Protein AF-A0A926YQR3-F1 (afdb_monomer)

Foldseek 3Di:
DDDDDDPDDDDDPPPPPPDDDQQFWKAFQDDDPVCCVVGRVAIWGFHDADPVQQWTWTHGPVRDDIDIDHVVRIDGDD

pLDDT: mean 83.52, std 16.5, range [45.94, 96.5]

Structure (mmCIF, N/CA/C/O backbone):
data_AF-A0A926YQR3-F1
#
_entry.id   AF-A0A926YQR3-F1
#
loop_
_atom_site.group_PDB
_atom_site.id
_atom_site.type_symbol
_atom_site.label_atom_id
_atom_site.label_alt_id
_atom_site.label_comp_id
_atom_site.label_asym_id
_atom_site.label_entity_id
_atom_site.label_seq_id
_atom_site.pdbx_PDB_ins_code
_atom_site.Cartn_x
_atom_site.Cartn_y
_atom_site.Cartn_z
_atom_site.occupancy
_atom_site.B_iso_or_equiv
_atom_site.auth_seq_id
_atom_site.auth_comp_id
_atom_site.auth_asym_id
_atom_site.auth_atom_id
_atom_site.pdbx_PDB_model_num
ATOM 1 N N . MET A 1 1 ? 58.747 -11.867 -11.482 1.00 47.00 1 MET A N 1
ATOM 2 C CA . MET A 1 1 ? 57.970 -11.753 -10.227 1.00 47.00 1 MET A CA 1
ATOM 3 C C . MET A 1 1 ? 56.774 -10.850 -10.501 1.00 47.00 1 MET A C 1
ATOM 5 O O . MET A 1 1 ? 56.971 -9.655 -10.659 1.00 47.00 1 MET A O 1
ATOM 9 N N . ALA A 1 2 ? 55.572 -11.408 -10.675 1.00 45.94 2 ALA A N 1
ATOM 10 C CA . ALA A 1 2 ? 54.369 -10.635 -10.995 1.00 45.94 2 ALA A CA 1
ATOM 11 C C . ALA A 1 2 ? 53.561 -10.371 -9.715 1.00 45.94 2 ALA A C 1
ATOM 13 O O . ALA A 1 2 ? 53.145 -11.310 -9.040 1.00 45.94 2 ALA A O 1
ATOM 14 N N . LYS A 1 3 ? 53.378 -9.094 -9.363 1.00 52.97 3 LYS A N 1
ATOM 15 C CA . LYS A 1 3 ? 52.522 -8.647 -8.257 1.00 52.97 3 LYS A CA 1
ATOM 16 C C . LYS A 1 3 ? 51.078 -8.608 -8.764 1.00 52.97 3 LYS A C 1
ATOM 18 O O . LYS A 1 3 ? 50.719 -7.720 -9.531 1.00 52.97 3 LYS A O 1
ATOM 23 N N . LEU A 1 4 ? 50.276 -9.591 -8.367 1.00 52.59 4 LEU A N 1
ATOM 24 C CA . LEU A 1 4 ? 48.825 -9.571 -8.542 1.00 52.59 4 LEU A CA 1
ATOM 25 C C . LEU A 1 4 ? 48.230 -8.610 -7.509 1.00 52.59 4 LEU A C 1
ATOM 27 O O . LEU A 1 4 ? 48.325 -8.846 -6.307 1.00 52.59 4 LEU A O 1
ATOM 31 N N . TYR A 1 5 ? 47.646 -7.513 -7.981 1.00 54.94 5 TYR A N 1
ATOM 32 C CA . TYR A 1 5 ? 46.830 -6.629 -7.159 1.00 54.94 5 TYR A CA 1
ATOM 33 C C . TYR A 1 5 ? 45.409 -7.195 -7.127 1.00 54.94 5 TYR A C 1
ATOM 35 O O . TYR A 1 5 ? 44.709 -7.179 -8.138 1.00 54.94 5 TYR A O 1
ATOM 43 N N . SER A 1 6 ? 44.991 -7.712 -5.973 1.00 55.59 6 SER A N 1
ATOM 44 C CA . SER A 1 6 ? 43.593 -8.051 -5.713 1.00 55.59 6 SER A CA 1
ATOM 45 C C . SER A 1 6 ? 42.788 -6.756 -5.655 1.00 55.59 6 SER A C 1
ATOM 47 O O . SER A 1 6 ? 42.895 -5.997 -4.693 1.00 55.59 6 SER A O 1
ATOM 49 N N . LEU A 1 7 ? 42.007 -6.474 -6.698 1.00 54.44 7 LEU A N 1
ATOM 50 C CA . LEU A 1 7 ? 41.039 -5.382 -6.688 1.00 54.44 7 LEU A CA 1
ATOM 51 C C . LEU A 1 7 ? 39.921 -5.747 -5.708 1.00 54.44 7 LEU A C 1
ATOM 53 O O . LEU A 1 7 ? 39.019 -6.521 -6.021 1.00 54.44 7 LEU A O 1
ATOM 57 N N . GLN A 1 8 ? 40.021 -5.218 -4.493 1.00 55.59 8 GLN A N 1
ATOM 58 C CA . GLN A 1 8 ? 38.989 -5.318 -3.474 1.00 55.59 8 GLN A CA 1
ATOM 59 C C . GLN A 1 8 ? 37.816 -4.433 -3.911 1.00 55.59 8 GLN A C 1
ATOM 61 O O . GLN A 1 8 ? 37.911 -3.207 -3.898 1.00 55.59 8 GLN A O 1
ATOM 66 N N . GLN A 1 9 ? 36.736 -5.056 -4.386 1.00 60.97 9 GLN A N 1
ATOM 67 C CA . GLN A 1 9 ? 35.511 -4.346 -4.750 1.00 60.97 9 GLN A CA 1
ATOM 68 C C . GLN A 1 9 ? 34.917 -3.689 -3.489 1.00 60.97 9 GLN A C 1
ATOM 70 O O . GLN A 1 9 ? 34.847 -4.349 -2.448 1.00 60.97 9 GLN A O 1
ATOM 75 N N . PRO A 1 10 ? 34.509 -2.407 -3.538 1.00 61.28 10 PRO A N 1
ATOM 76 C CA . PRO A 1 10 ? 33.852 -1.770 -2.405 1.00 61.28 10 PRO A CA 1
ATOM 77 C C . PRO A 1 10 ? 32.518 -2.478 -2.113 1.00 61.28 10 PRO A C 1
ATOM 79 O O . PRO A 1 10 ? 31.857 -2.934 -3.051 1.00 61.28 10 PRO A O 1
ATOM 82 N N . PRO A 1 11 ? 32.101 -2.586 -0.838 1.00 61.62 11 PRO A N 1
ATOM 83 C CA . PRO A 1 11 ? 30.821 -3.188 -0.498 1.00 61.62 11 PRO A CA 1
ATOM 84 C C . PRO A 1 11 ? 29.705 -2.375 -1.1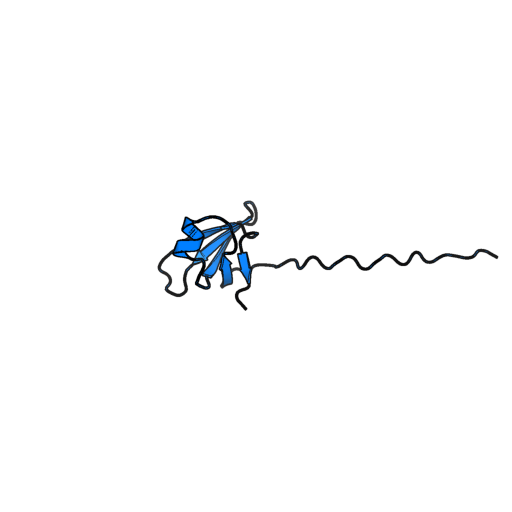56 1.00 61.62 11 PRO A C 1
ATOM 86 O O . PRO A 1 11 ? 29.557 -1.179 -0.905 1.00 61.62 11 PRO A O 1
ATOM 89 N N . VAL A 1 12 ? 28.939 -3.026 -2.031 1.00 64.12 12 VAL A N 1
ATOM 90 C CA . VAL A 1 12 ? 27.729 -2.448 -2.617 1.00 64.12 12 VAL A CA 1
ATOM 91 C C . VAL A 1 12 ? 26.795 -2.094 -1.455 1.00 64.12 12 VAL A C 1
ATOM 93 O O . VAL A 1 12 ? 26.549 -2.964 -0.613 1.00 64.12 12 VAL A O 1
ATOM 96 N N . PRO A 1 13 ? 26.287 -0.852 -1.345 1.00 52.81 13 PRO A N 1
ATOM 97 C CA . PRO A 1 13 ? 25.298 -0.541 -0.328 1.00 52.81 13 PRO A CA 1
ATOM 98 C C . PRO A 1 13 ? 24.090 -1.446 -0.565 1.00 52.81 13 PRO A C 1
ATOM 100 O O . PRO A 1 13 ? 23.501 -1.432 -1.645 1.00 52.81 13 PRO A O 1
ATOM 103 N N . LEU A 1 14 ? 23.759 -2.264 0.436 1.00 52.62 14 LEU A N 1
ATOM 104 C CA . LEU A 1 14 ? 22.556 -3.086 0.470 1.00 52.62 14 LEU A CA 1
ATOM 105 C C . LEU A 1 14 ? 21.355 -2.142 0.373 1.00 52.62 14 LEU A C 1
ATOM 107 O O . LEU A 1 14 ? 20.875 -1.629 1.383 1.00 52.62 14 LEU A O 1
ATOM 111 N N . GLN A 1 15 ? 20.895 -1.867 -0.848 1.00 47.62 15 GLN A N 1
ATOM 112 C CA . GLN A 1 15 ? 19.571 -1.315 -1.088 1.00 47.62 15 GLN A CA 1
ATOM 113 C C . GLN A 1 15 ? 18.616 -2.259 -0.368 1.00 47.62 15 GLN A C 1
ATOM 115 O O . GLN A 1 15 ? 18.463 -3.406 -0.780 1.00 47.62 15 GLN A O 1
ATOM 120 N N . GLN A 1 16 ? 18.049 -1.811 0.753 1.00 50.97 16 GLN A N 1
ATOM 121 C CA . GLN A 1 16 ? 17.030 -2.559 1.469 1.00 50.97 16 GLN A CA 1
ATOM 122 C C . GLN A 1 16 ? 15.860 -2.725 0.508 1.00 50.97 16 GLN A C 1
ATOM 124 O O . GLN A 1 16 ? 15.040 -1.825 0.337 1.00 50.97 16 GLN A O 1
ATOM 129 N N . SER A 1 17 ? 15.832 -3.861 -0.181 1.00 55.81 17 SER A N 1
ATOM 130 C CA . SER A 1 17 ? 14.694 -4.309 -0.956 1.00 55.81 17 SER A CA 1
ATOM 131 C C . SER A 1 17 ? 13.607 -4.607 0.066 1.00 55.81 17 SER A C 1
ATOM 133 O O . SER A 1 17 ? 13.544 -5.703 0.618 1.00 55.81 17 SER A O 1
ATOM 135 N N . VAL A 1 18 ? 12.824 -3.590 0.425 1.00 66.81 18 VAL A N 1
ATOM 136 C CA . VAL A 1 18 ? 11.667 -3.779 1.295 1.00 66.81 18 VAL A CA 1
ATOM 137 C C . VAL A 1 18 ? 10.682 -4.621 0.494 1.00 66.81 18 VAL A C 1
ATOM 139 O O . VAL A 1 18 ? 10.011 -4.131 -0.409 1.00 66.81 18 VAL A O 1
ATOM 142 N N . SER A 1 19 ? 10.684 -5.923 0.764 1.00 85.31 19 SER A N 1
ATOM 143 C CA . SER A 1 19 ? 9.755 -6.864 0.155 1.00 85.31 19 SER A CA 1
ATOM 144 C C . SER A 1 19 ? 8.442 -6.769 0.911 1.00 85.31 19 SER A C 1
ATOM 146 O O . SER A 1 19 ? 8.326 -7.322 1.999 1.00 85.31 19 SER A O 1
ATOM 148 N N . PHE A 1 20 ? 7.466 -6.072 0.340 1.00 91.88 20 PHE A N 1
ATOM 149 C CA . PHE A 1 20 ? 6.107 -6.054 0.869 1.00 91.88 20 PHE A CA 1
ATOM 150 C C . PHE A 1 20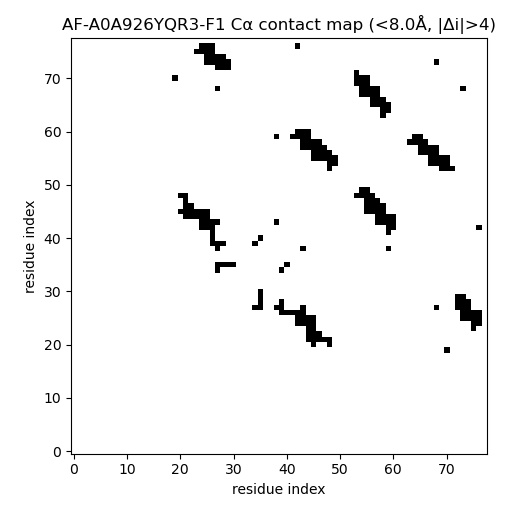 ? 5.380 -7.360 0.550 1.00 91.88 20 PHE A C 1
ATOM 152 O O . PHE A 1 20 ? 5.542 -7.930 -0.531 1.00 91.88 20 PHE A O 1
ATOM 159 N N . GLN A 1 21 ? 4.552 -7.824 1.475 1.00 93.69 21 GLN A N 1
ATOM 160 C CA . GLN A 1 21 ? 3.703 -8.995 1.312 1.00 93.69 21 GLN A CA 1
ATOM 161 C C . GLN A 1 21 ? 2.258 -8.680 1.694 1.00 93.69 21 GLN A C 1
ATOM 163 O O . GLN A 1 21 ? 1.954 -7.754 2.449 1.00 93.69 21 GLN A O 1
ATOM 168 N N . GLN A 1 22 ? 1.334 -9.476 1.158 1.00 93.62 22 GLN A N 1
ATOM 169 C CA . GLN A 1 22 ? -0.050 -9.428 1.603 1.00 93.62 22 GLN A CA 1
ATOM 170 C C . GLN A 1 22 ? -0.119 -9.795 3.090 1.00 93.62 22 GLN A C 1
ATOM 172 O O . GLN A 1 22 ? 0.404 -10.820 3.516 1.00 93.62 22 GLN A O 1
ATOM 177 N N . GLY A 1 23 ? -0.808 -8.968 3.868 1.00 93.25 23 GLY A N 1
ATOM 178 C CA . GLY A 1 23 ? -0.919 -9.099 5.313 1.00 93.25 23 GLY A CA 1
ATOM 179 C C . GLY A 1 23 ? 0.005 -8.174 6.099 1.00 93.25 23 GLY A C 1
ATOM 180 O O . GLY A 1 23 ? -0.281 -7.961 7.277 1.00 93.25 23 GLY A O 1
ATOM 181 N N . ASP A 1 24 ? 1.022 -7.586 5.463 1.00 94.38 24 ASP A N 1
ATOM 182 C CA . ASP A 1 24 ? 1.943 -6.661 6.123 1.00 94.38 24 ASP A CA 1
ATOM 183 C C . ASP A 1 24 ? 1.241 -5.381 6.570 1.00 94.38 24 ASP A C 1
ATOM 185 O O . ASP A 1 24 ? 0.342 -4.865 5.897 1.00 94.38 24 ASP A O 1
ATOM 189 N N . TRP A 1 25 ? 1.703 -4.845 7.697 1.00 94.62 25 TRP A N 1
ATOM 190 C CA . TRP A 1 25 ? 1.311 -3.528 8.177 1.00 94.62 25 TRP A CA 1
ATOM 191 C C . TRP A 1 25 ? 2.295 -2.473 7.679 1.00 94.62 25 TRP A C 1
ATOM 193 O O . TRP A 1 25 ? 3.510 -2.589 7.842 1.00 94.62 25 TRP A O 1
ATOM 203 N N . VAL A 1 26 ? 1.758 -1.415 7.085 1.00 94.94 26 VAL A N 1
ATOM 204 C CA . VAL A 1 26 ? 2.510 -0.351 6.424 1.00 94.94 26 VAL A CA 1
ATOM 205 C C . VAL A 1 26 ? 1.956 1.022 6.783 1.00 94.94 26 VAL A C 1
ATOM 207 O O . VAL A 1 26 ? 0.829 1.162 7.252 1.00 94.94 26 VAL A O 1
ATOM 210 N N . ARG A 1 27 ? 2.742 2.066 6.537 1.00 94.75 27 ARG A N 1
ATOM 211 C CA . ARG A 1 27 ? 2.313 3.464 6.600 1.00 94.75 27 ARG A CA 1
ATOM 212 C C . ARG A 1 27 ? 2.496 4.132 5.254 1.00 94.75 27 ARG A C 1
ATOM 214 O O . ARG A 1 27 ? 3.501 3.908 4.578 1.00 94.75 27 ARG A O 1
ATOM 221 N N . TYR A 1 28 ? 1.541 4.987 4.915 1.00 94.56 28 TYR A N 1
ATOM 222 C CA . TYR A 1 28 ? 1.653 5.872 3.767 1.00 94.56 28 TYR A CA 1
ATOM 223 C C . TYR A 1 28 ? 2.699 6.962 4.038 1.00 94.56 28 TYR A C 1
ATOM 225 O O . TYR A 1 28 ? 2.665 7.613 5.081 1.00 94.56 28 TYR A O 1
ATOM 233 N N . ILE A 1 29 ? 3.629 7.144 3.102 1.00 94.19 29 ILE A N 1
ATOM 234 C CA . ILE A 1 29 ? 4.684 8.173 3.135 1.00 94.19 29 ILE A CA 1
ATOM 235 C C . ILE A 1 29 ? 4.715 9.022 1.854 1.00 94.19 29 ILE A C 1
ATOM 237 O O . ILE A 1 29 ? 5.663 9.777 1.626 1.00 94.19 29 ILE A O 1
ATOM 241 N N . GLY A 1 30 ? 3.718 8.867 0.981 1.00 93.69 30 GLY A N 1
ATOM 242 C CA . GLY A 1 30 ? 3.629 9.618 -0.265 1.00 93.69 30 GLY A CA 1
ATOM 243 C C . GLY A 1 30 ? 3.183 11.068 -0.062 1.00 93.69 30 GLY A C 1
ATOM 244 O O . GLY A 1 30 ? 2.981 11.549 1.051 1.00 93.69 30 GLY A O 1
ATOM 245 N N . ARG A 1 31 ? 3.050 11.799 -1.173 1.00 94.69 31 ARG A N 1
ATOM 246 C CA . ARG A 1 31 ? 2.764 13.248 -1.158 1.00 94.69 31 ARG A CA 1
ATOM 247 C C . ARG A 1 31 ? 1.310 13.598 -1.465 1.00 94.69 31 ARG A C 1
ATOM 249 O O . ARG A 1 31 ? 0.983 14.780 -1.530 1.00 94.69 31 ARG A O 1
ATOM 256 N N . ASN A 1 32 ? 0.441 12.611 -1.691 1.00 95.31 32 ASN A N 1
ATOM 257 C CA . ASN A 1 32 ? 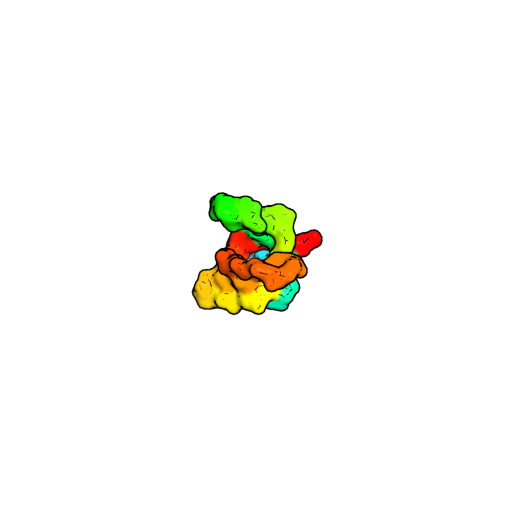-0.958 12.879 -2.004 1.00 95.31 32 ASN A CA 1
ATOM 258 C C . ASN A 1 32 ? -1.669 13.438 -0.754 1.00 95.31 32 ASN A C 1
ATOM 260 O O . ASN A 1 32 ? -1.803 12.713 0.235 1.00 95.31 32 ASN A O 1
ATOM 264 N N . PRO A 1 33 ? -2.161 14.692 -0.782 1.00 93.81 33 PRO A N 1
ATOM 265 C CA . PRO A 1 33 ? -2.708 15.345 0.404 1.00 93.81 33 PRO A CA 1
ATOM 266 C C . PRO A 1 33 ? -3.981 14.665 0.913 1.00 93.81 33 PRO A C 1
ATOM 268 O O . PRO A 1 33 ? -4.183 14.588 2.121 1.00 93.81 33 PRO A O 1
ATOM 271 N N . LYS A 1 34 ? -4.808 14.112 0.015 1.00 93.25 34 LYS A N 1
ATOM 272 C CA . LYS A 1 34 ? -6.041 13.415 0.396 1.00 93.25 34 LYS A CA 1
ATOM 273 C C . LYS A 1 34 ? -5.732 12.099 1.107 1.00 93.25 34 LYS A C 1
ATOM 275 O O . LYS A 1 34 ? -6.294 11.826 2.160 1.00 93.25 34 LYS A O 1
ATOM 280 N N . ILE A 1 35 ? -4.793 11.316 0.572 1.00 93.12 35 ILE A N 1
ATOM 281 C CA . I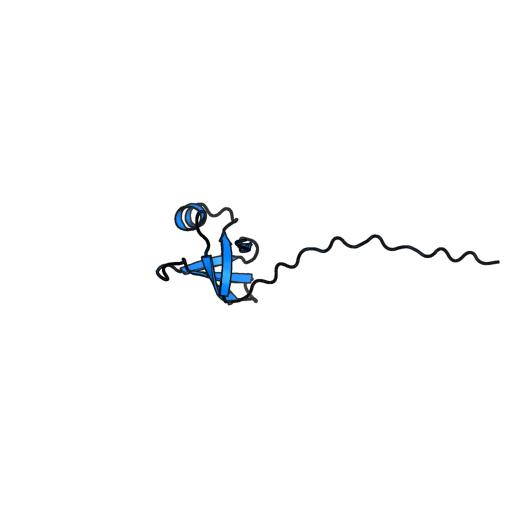LE A 1 35 ? -4.383 10.051 1.199 1.00 93.12 35 ILE A CA 1
ATOM 282 C C . ILE A 1 35 ? -3.681 10.323 2.534 1.00 93.12 35 ILE A C 1
ATOM 284 O O . ILE A 1 35 ? -3.955 9.643 3.517 1.00 93.12 35 ILE A O 1
ATOM 288 N N . GLN A 1 36 ? -2.831 11.349 2.605 1.00 93.56 36 GLN A N 1
ATOM 289 C CA . GLN A 1 36 ? -2.177 11.741 3.853 1.00 93.56 36 GLN A CA 1
ATOM 290 C C . GLN A 1 36 ? -3.192 12.163 4.925 1.00 93.56 36 GLN A C 1
ATOM 292 O O . GLN A 1 36 ? -3.059 11.762 6.079 1.00 93.56 36 GLN A O 1
ATOM 297 N N . GLN A 1 37 ? -4.212 12.939 4.550 1.00 93.31 37 GLN A N 1
ATOM 298 C CA . GLN A 1 37 ? -5.272 13.372 5.459 1.00 93.31 37 GLN A CA 1
ATOM 299 C C . GLN A 1 37 ? -6.122 12.195 5.961 1.00 93.31 37 GLN A C 1
ATOM 301 O O . GLN A 1 37 ? -6.410 12.121 7.154 1.00 93.31 37 GLN A O 1
ATOM 306 N N . ASP A 1 38 ? -6.498 11.275 5.071 1.00 90.88 38 ASP A N 1
ATOM 307 C CA . ASP A 1 38 ? -7.396 10.162 5.399 1.00 90.88 38 ASP A CA 1
ATOM 308 C C . ASP A 1 38 ? -6.670 8.972 6.067 1.00 90.88 38 ASP A C 1
ATOM 310 O O . ASP A 1 38 ? -7.262 8.248 6.872 1.00 90.88 38 ASP A O 1
ATOM 314 N N . TYR A 1 39 ? -5.388 8.747 5.748 1.00 92.31 39 TYR A N 1
ATOM 315 C CA . TYR A 1 39 ? -4.651 7.522 6.097 1.00 92.31 39 TYR A CA 1
ATOM 316 C C . TYR A 1 39 ? -3.256 7.743 6.701 1.00 92.31 39 TYR A C 1
ATOM 31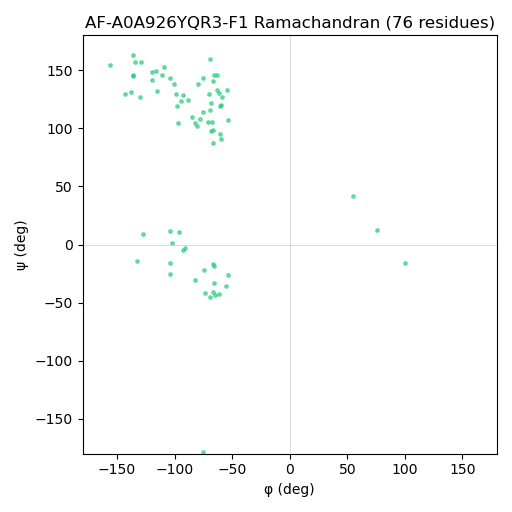8 O O . TYR A 1 39 ? -2.703 6.813 7.282 1.00 92.31 39 TYR A O 1
ATOM 326 N N . GLY A 1 40 ? -2.671 8.940 6.612 1.00 88.19 40 GLY A N 1
ATOM 327 C CA . GLY A 1 40 ? -1.264 9.180 6.967 1.00 88.19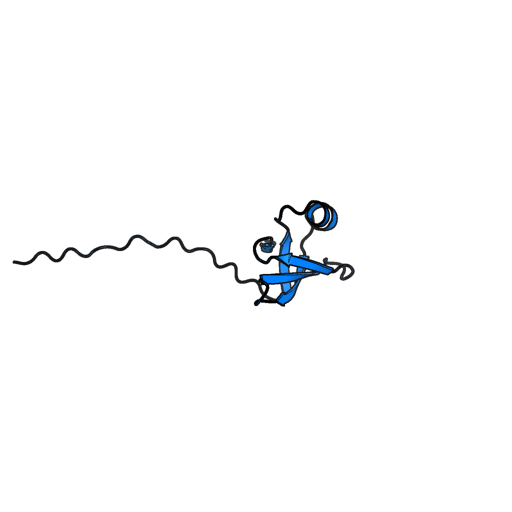 40 GLY A CA 1
ATOM 328 C C . GLY A 1 40 ? -0.904 8.996 8.449 1.00 88.19 40 GLY A C 1
ATOM 329 O O . GLY A 1 40 ? 0.267 8.814 8.773 1.00 88.19 40 GLY A O 1
ATOM 330 N N . ASN A 1 41 ? -1.898 9.005 9.343 1.00 89.12 41 ASN A N 1
ATOM 331 C CA . ASN A 1 41 ? -1.714 8.863 10.794 1.00 89.12 41 ASN A CA 1
ATOM 332 C C . ASN A 1 41 ? -2.083 7.469 11.334 1.00 89.12 41 ASN A C 1
ATOM 334 O O . ASN A 1 41 ? -2.203 7.296 12.545 1.00 89.12 41 ASN A O 1
ATOM 338 N N . GLN A 1 42 ? -2.292 6.481 10.463 1.00 91.44 42 GLN A N 1
ATOM 339 C CA . GLN A 1 42 ? -2.658 5.123 10.863 1.00 91.44 42 GLN A CA 1
ATOM 340 C C . GLN A 1 42 ? -1.846 4.071 10.107 1.00 91.44 42 GLN A C 1
ATOM 342 O O . GLN A 1 42 ? -1.333 4.323 9.018 1.00 91.44 42 GLN A O 1
ATOM 347 N N . ASP A 1 43 ? -1.736 2.883 10.700 1.00 94.06 43 ASP A N 1
ATOM 348 C CA . ASP A 1 43 ? -1.181 1.729 10.000 1.00 94.06 43 ASP A CA 1
ATOM 349 C C . ASP A 1 43 ? -2.261 1.128 9.099 1.00 94.06 43 ASP A C 1
ATOM 351 O O . ASP A 1 43 ? -3.421 0.974 9.501 1.00 94.06 43 ASP A O 1
ATOM 355 N N . LEU A 1 44 ? -1.855 0.763 7.893 1.00 95.00 44 LEU A N 1
ATOM 356 C CA . LEU A 1 44 ? -2.679 0.105 6.899 1.00 95.00 44 LEU A CA 1
ATOM 357 C C . LEU A 1 44 ? -2.189 -1.325 6.715 1.00 95.00 44 LEU A C 1
ATOM 359 O O . LEU A 1 44 ? -0.993 -1.583 6.789 1.00 95.00 44 LEU A O 1
ATOM 363 N N . ARG A 1 45 ? -3.095 -2.252 6.444 1.00 95.88 45 ARG A N 1
ATOM 364 C CA . ARG A 1 45 ? -2.768 -3.635 6.121 1.00 95.88 45 ARG A CA 1
ATOM 365 C C . ARG A 1 45 ? -2.806 -3.830 4.618 1.00 95.88 45 ARG A C 1
ATOM 367 O O . ARG A 1 45 ? -3.814 -3.504 3.999 1.00 95.88 45 ARG A O 1
ATOM 374 N N . ILE A 1 46 ? -1.767 -4.405 4.028 1.00 95.75 46 ILE A N 1
ATOM 375 C CA . ILE A 1 46 ? -1.796 -4.785 2.614 1.00 95.75 46 ILE A CA 1
ATOM 376 C C . ILE A 1 46 ? -2.777 -5.945 2.437 1.00 95.75 46 ILE A C 1
ATOM 378 O O . ILE A 1 46 ? -2.612 -7.008 3.036 1.00 95.75 46 ILE A O 1
ATOM 382 N N . VAL A 1 47 ? -3.789 -5.758 1.594 1.00 95.81 47 VAL A N 1
ATOM 383 C CA . VAL A 1 47 ? -4.777 -6.798 1.265 1.00 95.81 47 VAL A CA 1
ATOM 384 C C . VAL A 1 47 ? -4.545 -7.415 -0.107 1.00 95.81 47 VAL A C 1
ATOM 386 O O . VAL A 1 47 ? -4.917 -8.565 -0.309 1.00 95.81 47 VAL A O 1
ATOM 389 N N . ALA 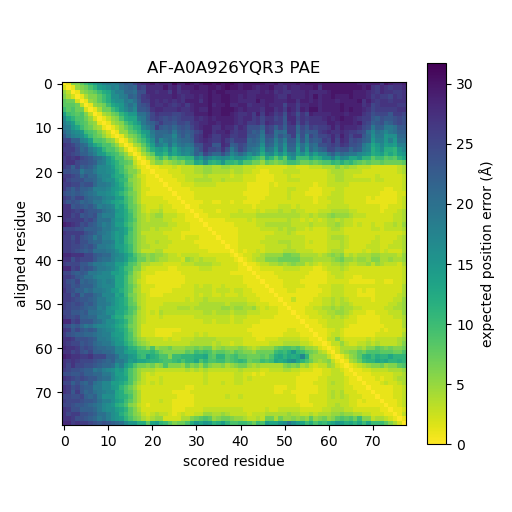A 1 48 ? -3.905 -6.693 -1.027 1.00 96.06 48 ALA A N 1
ATOM 390 C CA . ALA A 1 48 ? -3.499 -7.202 -2.334 1.00 96.06 48 ALA A CA 1
ATOM 391 C C . ALA A 1 48 ? -2.326 -6.383 -2.886 1.00 96.06 48 ALA A C 1
ATOM 393 O O . ALA A 1 48 ? -2.169 -5.211 -2.540 1.00 96.06 48 ALA A O 1
ATOM 394 N N . ILE A 1 49 ? -1.526 -6.990 -3.762 1.00 96.12 49 ILE A N 1
ATOM 395 C CA . ILE A 1 49 ? -0.433 -6.320 -4.473 1.00 96.12 49 ILE A CA 1
ATOM 396 C C . ILE A 1 49 ? -0.555 -6.638 -5.962 1.00 96.12 49 ILE A C 1
ATOM 398 O O . ILE A 1 49 ? -0.620 -7.805 -6.345 1.00 96.12 49 ILE A O 1
ATOM 402 N N . ASP A 1 50 ? -0.561 -5.597 -6.788 1.00 95.19 50 ASP A N 1
ATOM 403 C CA . ASP A 1 50 ? -0.326 -5.685 -8.223 1.00 95.19 50 ASP A CA 1
ATOM 404 C C . ASP A 1 50 ? 1.142 -5.349 -8.510 1.00 95.19 50 ASP A C 1
ATOM 406 O O . ASP A 1 50 ? 1.561 -4.190 -8.468 1.00 95.19 50 ASP A O 1
ATOM 410 N N . TRP A 1 51 ? 1.923 -6.385 -8.805 1.00 91.31 51 TRP A N 1
ATOM 411 C CA . TRP A 1 51 ? 3.349 -6.268 -9.102 1.00 91.31 51 TRP A CA 1
ATOM 412 C C . TRP A 1 51 ? 3.643 -5.681 -10.483 1.00 91.31 51 TRP A C 1
ATOM 414 O O . TRP A 1 51 ? 4.735 -5.157 -10.680 1.00 91.31 51 TRP A O 1
ATOM 424 N N . LEU A 1 52 ? 2.701 -5.748 -11.431 1.00 92.38 52 LEU A N 1
ATOM 425 C CA . LEU A 1 52 ? 2.897 -5.182 -12.769 1.00 92.38 52 LEU A CA 1
ATOM 426 C C . LEU A 1 52 ? 2.814 -3.656 -12.728 1.00 92.38 52 LEU A C 1
ATOM 428 O O . LEU A 1 52 ? 3.620 -2.977 -13.359 1.00 92.38 52 LEU A O 1
ATOM 432 N N . SER A 1 53 ? 1.855 -3.129 -11.963 1.00 93.19 53 SER A N 1
ATOM 433 C CA . SER A 1 53 ? 1.651 -1.685 -11.797 1.00 93.19 53 SER A CA 1
ATOM 434 C C . SER A 1 53 ? 2.391 -1.095 -10.591 1.00 93.19 53 SER A C 1
ATOM 436 O O . SER A 1 53 ? 2.347 0.117 -10.385 1.00 93.19 53 SER A O 1
ATOM 438 N N . GLU A 1 54 ? 3.040 -1.937 -9.782 1.00 94.50 54 GLU A N 1
ATOM 439 C CA . GLU A 1 54 ? 3.675 -1.583 -8.505 1.00 94.50 54 GLU A CA 1
ATOM 440 C C . GLU A 1 54 ? 2.717 -0.894 -7.510 1.00 94.50 54 GLU A C 1
ATOM 442 O O . GLU A 1 54 ? 3.075 0.077 -6.834 1.00 94.50 54 GLU A O 1
ATOM 447 N N . ILE A 1 55 ? 1.483 -1.394 -7.410 1.00 95.00 55 ILE A N 1
ATOM 448 C CA . ILE A 1 55 ? 0.429 -0.845 -6.545 1.00 95.00 55 ILE A CA 1
ATOM 449 C C . ILE A 1 55 ? 0.070 -1.861 -5.462 1.00 95.00 55 ILE A C 1
ATOM 451 O O . ILE A 1 55 ? -0.211 -3.021 -5.747 1.00 95.00 55 ILE A O 1
ATOM 455 N N . ALA A 1 56 ? 0.008 -1.412 -4.214 1.00 96.12 56 ALA A N 1
ATOM 456 C CA . ALA A 1 56 ? -0.622 -2.143 -3.125 1.00 96.12 56 ALA A CA 1
ATOM 457 C C . ALA A 1 56 ? -2.022 -1.586 -2.861 1.00 96.12 56 ALA A C 1
ATOM 459 O O . ALA A 1 56 ? -2.235 -0.372 -2.829 1.00 96.12 56 ALA A O 1
ATOM 460 N N . VAL A 1 57 ? -2.973 -2.484 -2.633 1.00 96.50 57 VAL A N 1
ATOM 461 C CA . VAL A 1 57 ? -4.268 -2.144 -2.050 1.00 96.50 57 VAL A CA 1
ATOM 462 C C . VAL A 1 57 ? -4.158 -2.376 -0.554 1.00 96.50 57 VAL A C 1
ATOM 464 O O . VAL A 1 57 ? -3.835 -3.484 -0.116 1.00 96.50 57 VAL A O 1
ATOM 467 N N . CYS A 1 58 ? -4.430 -1.335 0.223 1.00 95.75 58 CYS A N 1
ATOM 468 C CA . CYS A 1 58 ? -4.322 -1.359 1.670 1.00 95.75 58 CYS A CA 1
ATOM 469 C C . CYS A 1 58 ? -5.667 -1.060 2.336 1.00 95.75 58 CYS A C 1
ATOM 471 O O . CYS A 1 58 ? -6.468 -0.282 1.820 1.00 95.75 58 CYS A O 1
ATOM 473 N N . ASP A 1 59 ? -5.881 -1.660 3.501 1.00 94.88 59 ASP A N 1
ATOM 474 C CA . ASP A 1 59 ? -7.054 -1.497 4.356 1.00 94.88 59 ASP A CA 1
ATOM 475 C C . ASP A 1 59 ? -6.664 -0.863 5.697 1.00 94.88 5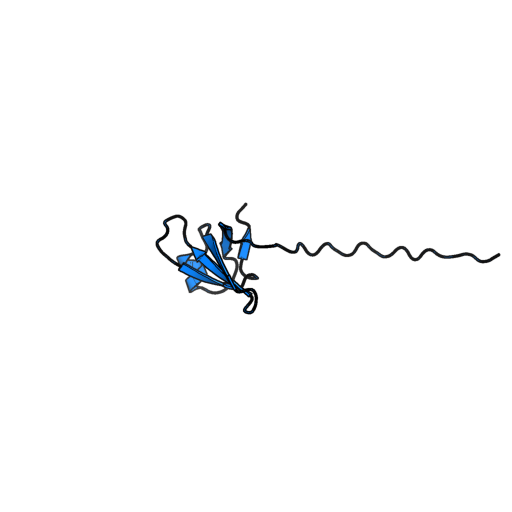9 ASP A C 1
ATOM 477 O O . ASP A 1 59 ? -5.570 -1.064 6.217 1.00 94.88 59 ASP A O 1
ATOM 481 N N . THR A 1 60 ? -7.573 -0.101 6.280 1.00 91.75 60 THR A N 1
ATOM 482 C CA . THR A 1 60 ? -7.502 0.369 7.669 1.00 91.75 60 THR A CA 1
ATOM 483 C C . THR A 1 60 ? -7.684 -0.770 8.685 1.00 91.75 60 THR A C 1
ATOM 485 O O . THR A 1 60 ? -8.308 -1.786 8.400 1.00 91.75 60 THR A O 1
ATOM 488 N N . LYS A 1 61 ? -7.248 -0.582 9.940 1.00 82.75 61 LYS A N 1
ATOM 489 C CA . LYS A 1 61 ? -7.447 -1.580 11.021 1.00 82.75 61 LYS A CA 1
ATOM 490 C C . LYS A 1 61 ? -8.904 -2.020 11.229 1.00 82.75 61 LYS A C 1
ATOM 492 O O . LYS A 1 61 ? -9.136 -3.116 11.725 1.00 82.75 61 LYS A O 1
ATOM 497 N N . ILE A 1 62 ? -9.866 -1.169 10.880 1.00 79.94 62 ILE A N 1
ATOM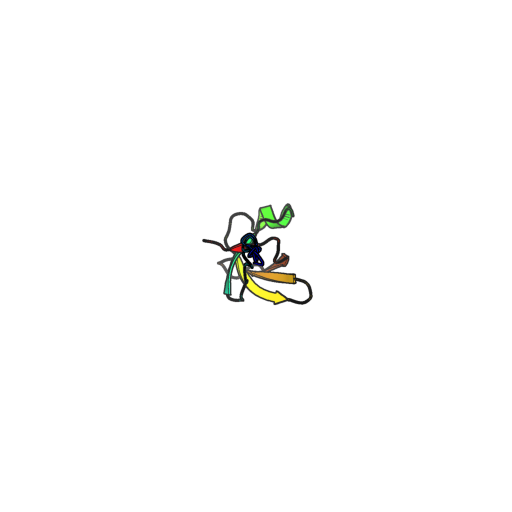 498 C CA . ILE A 1 62 ? -11.301 -1.414 11.076 1.00 79.94 62 ILE A CA 1
ATOM 499 C C . ILE A 1 62 ? -11.988 -2.088 9.880 1.00 79.94 62 ILE A C 1
ATOM 501 O O . ILE A 1 62 ? -13.180 -2.371 9.974 1.00 79.94 62 ILE A O 1
ATOM 505 N N . GLY A 1 63 ? -11.290 -2.343 8.769 1.00 74.44 63 GLY A N 1
ATOM 506 C CA . GLY A 1 63 ? -11.874 -3.069 7.637 1.00 74.44 63 GLY A CA 1
ATOM 507 C C . GLY A 1 63 ? -12.849 -2.278 6.764 1.00 74.44 63 GLY A C 1
ATOM 508 O O . GLY A 1 63 ? -13.606 -2.875 6.004 1.00 74.44 63 GLY A O 1
ATOM 509 N N . GLN A 1 64 ? -12.921 -0.949 6.911 1.00 77.50 64 GLN A N 1
ATOM 510 C CA . GLN A 1 64 ? -14.008 -0.145 6.325 1.00 77.50 64 GLN A CA 1
ATOM 511 C C . GLN A 1 64 ? -13.612 0.640 5.072 1.00 77.50 64 GLN A C 1
ATOM 513 O O . GLN A 1 64 ? -14.490 1.146 4.371 1.00 77.50 64 GLN A O 1
ATOM 518 N N . ARG A 1 65 ? -12.313 0.807 4.799 1.00 86.94 65 ARG A N 1
ATOM 519 C CA . ARG A 1 65 ? -11.825 1.664 3.710 1.00 86.94 65 ARG A CA 1
ATOM 520 C C . ARG A 1 65 ? -10.605 1.053 3.043 1.00 86.94 65 ARG A C 1
ATOM 522 O O . ARG A 1 65 ? -9.632 0.736 3.717 1.00 86.94 65 ARG A O 1
ATOM 529 N N . LEU A 1 66 ? -10.664 0.973 1.715 1.00 92.75 66 LEU A N 1
ATOM 530 C CA . LEU A 1 66 ? -9.560 0.542 0.869 1.00 92.75 66 LEU A CA 1
ATOM 531 C C . LEU A 1 66 ? -8.912 1.739 0.181 1.00 92.75 66 LEU A C 1
ATOM 533 O O . LEU A 1 66 ? -9.595 2.670 -0.252 1.00 92.75 66 LEU A O 1
ATOM 537 N N . VAL A 1 67 ? -7.594 1.681 0.033 1.00 94.69 67 VAL A N 1
ATOM 538 C CA . VAL A 1 67 ? -6.819 2.668 -0.715 1.00 94.69 67 VAL A CA 1
ATOM 539 C C . VAL A 1 67 ? -5.759 1.974 -1.563 1.00 94.69 67 VAL A C 1
ATOM 541 O O . VAL A 1 67 ? -5.034 1.109 -1.080 1.00 94.69 67 VAL A O 1
ATOM 544 N N . GLY A 1 68 ? -5.686 2.341 -2.842 1.00 95.62 68 GLY A N 1
ATOM 545 C CA . GLY A 1 68 ? -4.602 1.935 -3.732 1.00 95.62 68 GLY A CA 1
ATOM 546 C C . GLY A 1 68 ? -3.453 2.933 -3.639 1.00 95.62 68 GLY A C 1
ATOM 547 O O . GLY A 1 68 ? -3.664 4.130 -3.841 1.00 95.62 68 GLY A O 1
ATOM 548 N N . VAL A 1 69 ? -2.253 2.455 -3.330 1.00 95.06 69 VAL A N 1
ATOM 549 C CA . VAL A 1 69 ? -1.041 3.271 -3.175 1.00 95.06 69 VAL A CA 1
ATOM 550 C C . VAL A 1 69 ? 0.135 2.600 -3.866 1.00 95.06 69 VAL A C 1
ATOM 552 O O . VAL A 1 69 ? 0.231 1.376 -3.901 1.00 95.06 69 VAL A O 1
ATOM 555 N N . ALA A 1 70 ? 1.044 3.392 -4.427 1.00 95.38 70 ALA A N 1
ATOM 556 C CA . ALA A 1 70 ? 2.247 2.837 -5.035 1.00 95.38 70 ALA A CA 1
ATOM 557 C C . ALA A 1 70 ? 3.144 2.214 -3.952 1.00 95.38 70 ALA A C 1
ATOM 559 O O . ALA A 1 70 ? 3.322 2.806 -2.887 1.00 95.38 70 ALA A O 1
ATOM 560 N N . LEU A 1 71 ? 3.764 1.065 -4.234 1.00 93.81 71 LEU A N 1
ATOM 561 C CA . LEU A 1 71 ? 4.639 0.360 -3.285 1.00 93.81 71 LEU A CA 1
ATOM 562 C C . LEU A 1 71 ? 5.780 1.253 -2.767 1.00 93.81 71 LEU A C 1
ATOM 564 O O . LEU A 1 71 ? 6.122 1.214 -1.591 1.00 93.81 71 LEU A O 1
ATOM 568 N N . ARG A 1 72 ? 6.318 2.134 -3.618 1.00 93.94 72 ARG A N 1
ATOM 569 C CA . ARG A 1 72 ? 7.350 3.124 -3.246 1.00 93.94 72 ARG A CA 1
ATOM 570 C C . ARG A 1 72 ? 6.878 4.217 -2.278 1.00 93.94 72 ARG A C 1
ATOM 572 O O . ARG A 1 72 ? 7.704 4.929 -1.717 1.00 93.94 72 ARG A O 1
ATOM 579 N N . GLU A 1 73 ? 5.567 4.394 -2.122 1.00 94.94 73 GLU A N 1
ATOM 580 C CA . GLU A 1 73 ? 4.955 5.343 -1.183 1.00 94.94 73 GLU A CA 1
ATOM 581 C C . GLU A 1 73 ? 4.559 4.674 0.140 1.00 94.94 73 GLU A C 1
ATOM 583 O O . GLU A 1 73 ? 3.866 5.280 0.962 1.00 94.94 73 GLU A O 1
ATOM 588 N N . LEU A 1 74 ? 5.002 3.435 0.353 1.00 93.88 74 LEU A N 1
ATOM 589 C CA . LEU A 1 74 ? 4.798 2.682 1.577 1.00 93.88 74 LEU A CA 1
ATOM 590 C C . LEU A 1 74 ? 6.099 2.519 2.358 1.00 93.88 74 LEU A C 1
ATOM 592 O O . LEU A 1 74 ? 7.201 2.474 1.812 1.00 93.88 74 LEU A O 1
ATOM 596 N N . ARG A 1 75 ? 5.947 2.383 3.672 1.00 94.19 75 ARG A N 1
ATOM 597 C CA . ARG A 1 75 ? 7.003 1.973 4.600 1.00 94.19 75 ARG A CA 1
ATOM 598 C C . ARG A 1 75 ? 6.434 0.957 5.580 1.00 94.19 75 ARG A C 1
ATOM 600 O O . ARG A 1 75 ? 5.291 1.121 5.993 1.00 94.19 75 ARG A O 1
ATOM 607 N N . ASN A 1 76 ? 7.224 -0.026 6.009 1.00 91.44 76 ASN A N 1
ATOM 608 C CA . ASN A 1 76 ? 6.810 -0.940 7.078 1.00 91.44 76 ASN A CA 1
ATOM 609 C C . ASN A 1 76 ? 6.395 -0.162 8.335 1.00 91.44 76 ASN A C 1
ATOM 611 O O . ASN A 1 76 ? 7.089 0.767 8.765 1.00 91.44 76 ASN A O 1
ATOM 615 N N . ALA A 1 77 ? 5.250 -0.533 8.903 1.00 84.25 77 ALA A N 1
ATOM 616 C CA . ALA A 1 77 ? 4.846 -0.090 10.226 1.00 84.25 77 ALA A CA 1
ATOM 617 C C . ALA A 1 77 ? 5.631 -0.936 11.240 1.00 84.25 77 ALA A C 1
ATOM 619 O O . ALA A 1 77 ? 5.421 -2.143 11.326 1.00 84.25 77 ALA A O 1
ATOM 620 N N . SER A 1 78 ? 6.612 -0.320 11.908 1.00 66.31 78 SER A N 1
ATOM 621 C CA . SER A 1 78 ? 7.376 -0.944 13.001 1.00 66.31 78 SER A CA 1
ATOM 622 C C . SER A 1 78 ? 6.535 -1.111 14.259 1.00 66.31 78 SER A C 1
ATOM 624 O O . SER A 1 78 ? 5.682 -0.224 14.502 1.00 66.31 78 SER A O 1
#

Radius of gyration: 19.19 Å; Cα contacts (8 Å, |Δi|>4): 114; chains: 1; bounding box: 72×27×26 Å

Nearest PDB structures (foldseek):
  3pnw-assembly7_U  TM=7.839E-01  e=5.594E-02  Homo sapiens
  7w2p-assembly1_A  TM=7.519E-01  e=6.709E-02  Homo sapiens
  2heq-assembly1_A  TM=5.732E-01  e=3.244E-02  Bacillus subtilis
  2d9t-assembly1_A  TM=7.300E-01  e=1.768E-01  Mus musculus
  4jjd-assembly1_A  TM=6.414E-01  e=9.082E-02  Homo sapiens

Solvent-accessible surface area (backbone atoms only — not comparable to full-atom values): 4956 Å² total; per-residue (Å²): 140,84,86,82,78,80,81,78,77,76,84,74,78,80,73,80,76,79,79,83,53,73,67,40,49,24,29,59,69,56,84,55,66,67,57,42,73,77,43,43,88,45,61,26,31,27,73,41,72,42,78,89,79,42,31,30,34,29,27,42,89,82,72,79,53,78,46,81,42,48,54,87,30,50,41,78,53,128

Mean predicted aligned error: 9.87 Å

Secondary structure (DSSP, 8-state):
--------PPPPP--------TT-EEEE-S--HHHHHHHTTS-EEEEEEETTTTEEEEEETTS--EEEEEGGGEEE--

Sequence (78 aa):
MAKLYSLQQPPVPLQQSVSFQQGDWVRYIGRNPKIQQDYGNQDLRIVAIDWLSEIAVCDTKIGQRLVGVALRELRNAS